Protein AF-A0AB34CLM4-F1 (afdb_monomer)

Nearest PDB structures (foldseek):
  7vcm-assembly2_B  TM=8.781E-01  e=3.007E-06  Aequorea victoria
  8zex-assembly1_A  TM=9.716E-01  e=8.569E-06  Escherichia coli
  7pvc-assembly1_A  TM=9.255E-01  e=5.257E-06  Escherichia coli K-12
  7vcm-assembly1_A  TM=8.800E-01  e=7.452E-06  Aequorea victoria
  2mpw-assembly1_A  TM=6.963E-01  e=1.402E-02  Escherichia coli

Secondary structure (DSSP, 8-state):
---S-------S--S--------------S---EEEEPPTT--HHHHHHHHHS-GGGHHHHHHHTTTT-SSTT---TT-EEEE--

Organism: NCBI:txid2608008

Solvent-accessible surface area (backbone atoms only — not comparable to full-atom values): 5794 Å² total; per-residue (Å²): 141,85,91,84,82,87,81,80,91,83,79,93,69,87,73,90,87,80,87,77,86,75,86,74,93,65,98,60,102,55,90,68,76,41,73,48,67,37,49,86,90,63,45,47,38,59,51,19,30,72,78,66,75,34,40,84,50,22,59,58,35,38,64,67,29,51,93,84,33,95,45,73,85,67,70,54,61,73,40,76,41,45,39,71,130

Structure (mmCIF, N/CA/C/O backbone):
data_AF-A0AB34CLM4-F1
#
_entry.id   AF-A0AB34CLM4-F1
#
loop_
_atom_site.group_PDB
_atom_site.id
_atom_site.type_symbol
_atom_site.label_atom_id
_atom_site.label_alt_id
_atom_site.label_comp_id
_atom_site.label_asym_id
_atom_site.label_entity_id
_atom_site.label_seq_id
_atom_site.pdbx_PDB_ins_code
_atom_site.Cartn_x
_atom_site.Cartn_y
_atom_site.Cartn_z
_atom_site.occupancy
_atom_site.B_iso_or_equiv
_atom_site.auth_seq_id
_atom_site.auth_comp_id
_atom_site.auth_asym_id
_atom_site.auth_atom_id
_atom_site.pdbx_PDB_model_num
ATOM 1 N N . MET A 1 1 ? -74.832 -1.701 -7.564 1.00 39.59 1 MET A N 1
ATOM 2 C CA . MET A 1 1 ? -73.995 -2.896 -7.786 1.00 39.59 1 MET A CA 1
ATOM 3 C C . MET A 1 1 ? -72.652 -2.392 -8.284 1.00 39.59 1 MET A C 1
ATOM 5 O O . MET A 1 1 ? -72.575 -1.943 -9.419 1.00 39.59 1 MET A O 1
ATOM 9 N N . SER A 1 2 ? -71.682 -2.292 -7.374 1.00 47.03 2 SER A N 1
ATOM 10 C CA . SER A 1 2 ? -70.392 -1.620 -7.568 1.00 47.03 2 SER A CA 1
ATOM 11 C C . SER A 1 2 ? -69.290 -2.667 -7.705 1.00 47.03 2 SER A C 1
ATOM 13 O O . SER A 1 2 ? -69.273 -3.622 -6.932 1.00 47.03 2 SER A O 1
ATOM 15 N N . ILE A 1 3 ? -68.404 -2.505 -8.688 1.00 53.44 3 ILE A N 1
ATOM 16 C CA . ILE A 1 3 ? -67.165 -3.294 -8.828 1.00 53.44 3 ILE A CA 1
ATOM 17 C C . ILE A 1 3 ? -65.941 -2.349 -8.914 1.00 53.44 3 ILE A C 1
ATOM 19 O O . ILE A 1 3 ? -64.821 -2.809 -9.088 1.00 53.44 3 ILE A O 1
ATOM 23 N N . LEU A 1 4 ? -66.105 -1.023 -8.783 1.00 53.03 4 LEU A N 1
ATOM 24 C CA . LEU A 1 4 ? -65.049 -0.062 -9.152 1.00 53.03 4 LEU A CA 1
ATOM 25 C C . LEU A 1 4 ? -64.536 0.864 -8.034 1.00 53.03 4 LEU A C 1
ATOM 27 O O . LEU A 1 4 ? -63.923 1.880 -8.334 1.00 53.03 4 LEU A O 1
ATOM 31 N N . ASP A 1 5 ? -64.652 0.480 -6.763 1.00 55.88 5 ASP A N 1
ATOM 32 C CA . ASP A 1 5 ? -64.030 1.230 -5.662 1.00 55.88 5 ASP A CA 1
ATOM 33 C C . ASP A 1 5 ? -63.213 0.301 -4.756 1.00 55.88 5 ASP A C 1
ATOM 35 O O . ASP A 1 5 ? -63.749 -0.181 -3.763 1.00 55.88 5 ASP A O 1
ATOM 39 N N . ASN A 1 6 ? -61.927 0.027 -5.051 1.00 48.72 6 ASN A N 1
ATOM 40 C CA . ASN A 1 6 ? -61.057 -0.500 -3.982 1.00 48.72 6 ASN A CA 1
ATOM 41 C C . ASN A 1 6 ? -59.530 -0.329 -4.059 1.00 48.72 6 ASN A C 1
ATOM 43 O O . ASN A 1 6 ? -58.882 -0.844 -3.153 1.00 48.72 6 ASN A O 1
ATOM 47 N N . ILE A 1 7 ? -58.879 0.349 -5.012 1.00 50.56 7 ILE A N 1
ATOM 48 C CA . ILE A 1 7 ? -57.408 0.490 -4.892 1.00 50.56 7 ILE A CA 1
ATOM 49 C C . ILE A 1 7 ? -56.934 1.893 -5.257 1.00 50.56 7 ILE A C 1
ATOM 51 O O . ILE A 1 7 ? -56.766 2.268 -6.411 1.00 50.56 7 ILE A O 1
ATOM 55 N N . LYS A 1 8 ? -56.732 2.662 -4.191 1.00 53.38 8 LYS A N 1
ATOM 56 C CA . LYS A 1 8 ? -55.980 3.909 -4.127 1.00 53.38 8 LYS A CA 1
ATOM 57 C C . LYS A 1 8 ? -54.557 3.691 -4.662 1.00 53.38 8 LYS A C 1
ATOM 59 O O . LYS A 1 8 ? -53.926 2.717 -4.280 1.00 53.38 8 LYS A O 1
ATOM 64 N N . ASN A 1 9 ? -54.051 4.655 -5.430 1.00 55.25 9 ASN A N 1
ATOM 65 C CA . ASN A 1 9 ? -52.653 5.101 -5.390 1.00 55.25 9 ASN A CA 1
ATOM 66 C C . ASN A 1 9 ? -51.561 4.007 -5.443 1.00 55.25 9 ASN A C 1
ATOM 68 O O . ASN A 1 9 ? -50.984 3.670 -4.411 1.00 55.25 9 ASN A O 1
ATOM 72 N N . ILE A 1 10 ? -51.227 3.513 -6.639 1.00 51.59 10 ILE A N 1
ATOM 73 C CA . ILE A 1 10 ? -50.048 2.660 -6.867 1.00 51.59 10 ILE A CA 1
ATOM 74 C C . ILE A 1 10 ? -49.427 3.076 -8.203 1.00 51.59 10 ILE A C 1
ATOM 76 O O . ILE A 1 10 ? -50.042 2.874 -9.249 1.00 51.59 10 ILE A O 1
ATOM 80 N N . GLY A 1 11 ? -48.240 3.687 -8.178 1.00 48.69 11 GLY 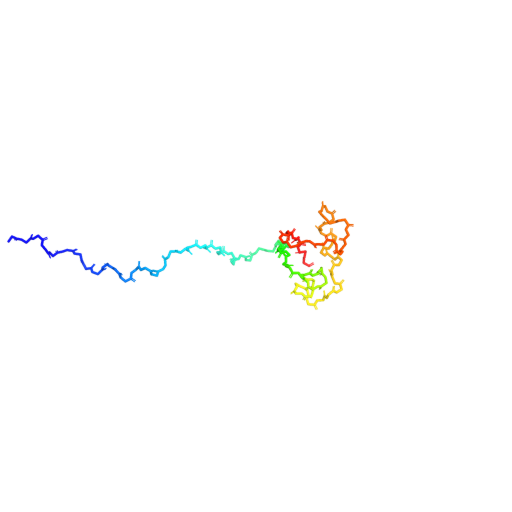A N 1
ATOM 81 C CA . GLY A 1 11 ? -47.501 3.982 -9.409 1.00 48.69 11 GLY A CA 1
ATOM 82 C C . GLY A 1 11 ? -46.397 5.036 -9.336 1.00 48.69 11 GLY A C 1
ATOM 83 O O . GLY A 1 11 ? -45.608 5.103 -10.270 1.00 48.69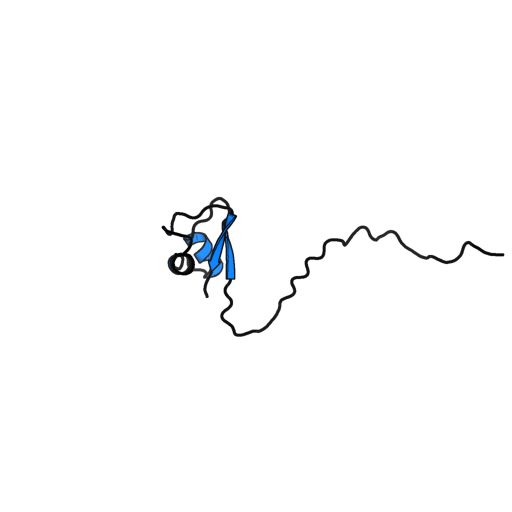 11 GLY A O 1
ATOM 84 N N . ASP A 1 12 ? -46.284 5.800 -8.245 1.00 53.19 12 ASP A N 1
ATOM 85 C CA . ASP A 1 12 ? -45.126 6.679 -7.967 1.00 53.19 12 ASP A CA 1
ATOM 86 C C . ASP A 1 12 ? -43.939 5.897 -7.338 1.00 53.19 12 ASP A C 1
ATOM 88 O O . ASP A 1 12 ? -43.084 6.444 -6.651 1.00 53.19 12 ASP A O 1
ATOM 92 N N . GLU A 1 13 ? -43.871 4.581 -7.573 1.00 57.09 13 GLU A N 1
ATOM 93 C CA . GLU A 1 13 ? -42.880 3.652 -7.005 1.00 57.0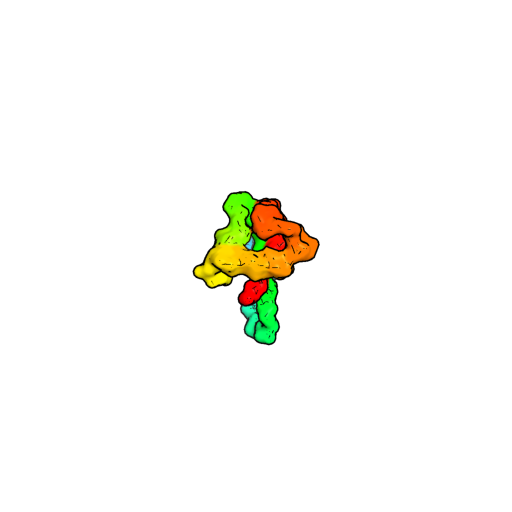9 13 GLU A CA 1
ATOM 94 C C . GLU A 1 13 ? -42.019 2.994 -8.097 1.00 57.09 13 GLU A C 1
ATOM 96 O O . GLU A 1 13 ? -41.977 1.775 -8.242 1.00 57.09 13 GLU A O 1
ATOM 101 N N . LEU A 1 14 ? -41.309 3.807 -8.885 1.00 50.59 14 LEU A N 1
ATOM 102 C CA . LEU A 1 14 ? -40.133 3.344 -9.647 1.00 50.59 14 LEU A CA 1
ATOM 103 C C . LEU A 1 14 ? -38.825 4.014 -9.193 1.00 50.59 14 LEU A C 1
ATOM 105 O O . LEU A 1 14 ? -37.789 3.878 -9.841 1.00 50.59 14 LEU A O 1
ATOM 109 N N . LEU A 1 15 ? -38.848 4.679 -8.036 1.00 50.38 15 LEU A N 1
ATOM 110 C CA . LEU A 1 15 ? -37.657 4.898 -7.222 1.00 50.38 15 LEU A CA 1
ATOM 111 C C . LEU A 1 15 ? -37.666 3.843 -6.104 1.00 50.38 15 LEU A C 1
ATOM 113 O O . LEU A 1 15 ? -38.686 3.698 -5.441 1.00 50.38 15 LEU A O 1
ATOM 117 N N . HIS A 1 16 ? -36.523 3.190 -5.867 1.00 56.12 16 HIS A N 1
ATOM 118 C CA . HIS A 1 16 ? -36.225 2.213 -4.795 1.00 56.12 16 HIS A CA 1
ATOM 119 C C . HIS A 1 16 ? -36.333 0.722 -5.147 1.00 56.12 16 HIS A C 1
ATOM 121 O O . HIS A 1 16 ? -37.134 -0.030 -4.601 1.00 56.12 16 HIS A O 1
ATOM 127 N N . SER A 1 17 ? -35.401 0.245 -5.971 1.00 56.16 17 SER A N 1
ATOM 128 C CA . SER A 1 17 ? -34.943 -1.147 -5.901 1.00 56.16 17 SER A CA 1
ATOM 129 C C . SER A 1 17 ? -33.483 -1.238 -6.331 1.00 56.16 17 SER A C 1
ATOM 131 O O . SER A 1 17 ? -33.217 -1.425 -7.508 1.00 56.16 17 SER A O 1
ATOM 133 N N . VAL A 1 18 ? -32.553 -1.049 -5.386 1.00 57.97 18 VAL A N 1
ATOM 134 C CA . VAL A 1 18 ? -31.504 -2.036 -5.058 1.00 57.97 18 VAL A CA 1
ATOM 135 C C . VAL A 1 18 ? -31.017 -1.739 -3.636 1.00 57.97 18 VAL A C 1
ATOM 137 O O . VAL A 1 18 ? -30.147 -0.899 -3.409 1.00 57.97 18 VAL A O 1
ATOM 140 N N . ASP A 1 19 ? -31.574 -2.481 -2.684 1.00 57.47 19 ASP A N 1
ATOM 141 C CA . ASP A 1 19 ? -30.944 -2.813 -1.416 1.00 57.47 19 ASP A CA 1
ATOM 142 C C . ASP A 1 19 ? -29.545 -3.400 -1.633 1.00 57.47 19 ASP A C 1
ATOM 144 O O . ASP A 1 19 ? -29.381 -4.475 -2.213 1.00 57.47 19 ASP A O 1
ATOM 148 N N . LYS A 1 20 ? -28.535 -2.747 -1.064 1.00 50.34 20 LYS A N 1
ATOM 149 C CA . LYS A 1 20 ? -27.500 -3.464 -0.314 1.00 50.34 20 LYS A CA 1
ATOM 150 C C . LYS A 1 20 ? -27.325 -2.771 1.020 1.00 50.34 20 LYS A C 1
ATOM 152 O O . LYS A 1 20 ? -26.432 -1.954 1.222 1.00 50.34 20 LYS A O 1
ATOM 157 N N . ASN A 1 21 ? -28.227 -3.142 1.912 1.00 47.56 21 ASN A N 1
ATOM 158 C CA . ASN A 1 21 ? -28.015 -3.096 3.336 1.00 47.56 21 ASN A CA 1
ATOM 159 C C . ASN A 1 21 ? -26.703 -3.843 3.673 1.00 47.56 21 ASN A C 1
ATOM 161 O O . ASN A 1 21 ? -26.636 -5.070 3.618 1.00 47.56 21 ASN A O 1
ATOM 165 N N . VAL A 1 22 ? -25.640 -3.090 3.959 1.00 55.72 22 VAL A N 1
ATOM 166 C CA . VAL A 1 22 ? -24.613 -3.520 4.914 1.00 55.72 22 VAL A CA 1
ATOM 167 C C . VAL A 1 22 ? -24.560 -2.442 5.985 1.00 55.72 22 VAL A C 1
ATOM 169 O O . VAL A 1 22 ? -23.651 -1.616 6.057 1.00 55.72 22 VAL A O 1
ATOM 172 N N . GLU A 1 23 ? -25.598 -2.436 6.812 1.00 53.50 23 GLU A N 1
ATOM 173 C CA . GLU A 1 23 ? -25.456 -2.076 8.208 1.00 53.50 23 GLU A CA 1
ATOM 174 C C . GLU A 1 23 ? -24.336 -2.929 8.814 1.00 53.50 23 GLU A C 1
ATOM 176 O O . GLU A 1 23 ? -24.469 -4.138 8.983 1.00 53.50 23 GLU A O 1
ATOM 181 N N . ASN A 1 24 ? -23.223 -2.291 9.169 1.00 50.78 24 ASN A N 1
ATOM 182 C CA . ASN A 1 24 ? -22.532 -2.679 10.390 1.00 50.78 24 ASN A CA 1
ATOM 183 C C . ASN A 1 24 ? -21.876 -1.457 11.039 1.00 50.78 24 ASN A C 1
ATOM 185 O O . ASN A 1 24 ? -20.666 -1.246 10.967 1.00 50.78 24 ASN A O 1
ATOM 189 N N . LYS A 1 25 ? -22.707 -0.643 11.698 1.00 59.84 25 LYS A N 1
ATOM 190 C CA . LYS A 1 25 ? -22.283 -0.013 12.948 1.00 59.84 25 LYS A CA 1
ATOM 191 C C . LYS A 1 25 ? -22.341 -1.103 14.016 1.00 59.84 25 LYS A C 1
ATOM 193 O O . LYS A 1 25 ? -23.412 -1.410 14.527 1.00 59.84 25 LYS A O 1
ATOM 198 N N . GLY A 1 26 ? -21.185 -1.669 14.324 1.00 40.97 26 GLY A N 1
ATOM 199 C CA . GLY A 1 26 ? -21.006 -2.578 15.441 1.00 40.97 26 GLY A CA 1
ATOM 200 C C . GLY A 1 26 ? -19.711 -2.224 16.142 1.00 40.97 26 GLY A C 1
ATOM 201 O O . GLY A 1 26 ? -18.632 -2.533 15.644 1.00 40.97 26 GLY A O 1
ATOM 202 N N . ASP A 1 27 ? -19.830 -1.561 17.287 1.00 53.81 27 ASP A N 1
ATOM 203 C CA . ASP A 1 27 ? -18.829 -1.582 18.339 1.00 53.81 27 ASP A CA 1
ATOM 204 C C . ASP A 1 27 ? -18.514 -3.046 18.680 1.00 53.81 27 ASP A C 1
ATOM 206 O O . ASP A 1 27 ? -19.220 -3.703 19.443 1.00 53.81 27 ASP A O 1
ATOM 210 N N . VAL A 1 28 ? -17.452 -3.572 18.077 1.00 47.47 28 VAL A N 1
ATOM 211 C CA . VAL A 1 28 ? -16.762 -4.773 18.534 1.00 47.47 28 VAL A CA 1
ATOM 212 C C . VAL A 1 28 ? -15.279 -4.435 18.590 1.00 47.47 28 VAL A C 1
ATOM 214 O O . VAL A 1 28 ? -14.633 -4.225 17.569 1.00 47.47 28 VAL A O 1
ATOM 217 N N . SER A 1 29 ? -14.732 -4.355 19.803 1.00 52.38 29 SER A N 1
ATOM 218 C CA . SER A 1 29 ? -13.289 -4.290 20.060 1.00 52.38 29 SER A CA 1
ATOM 219 C C . SER A 1 29 ? -12.621 -5.615 19.677 1.00 52.38 29 SER A C 1
ATOM 221 O O . SER A 1 29 ? -12.185 -6.387 20.527 1.00 52.38 29 SER A O 1
ATOM 223 N N .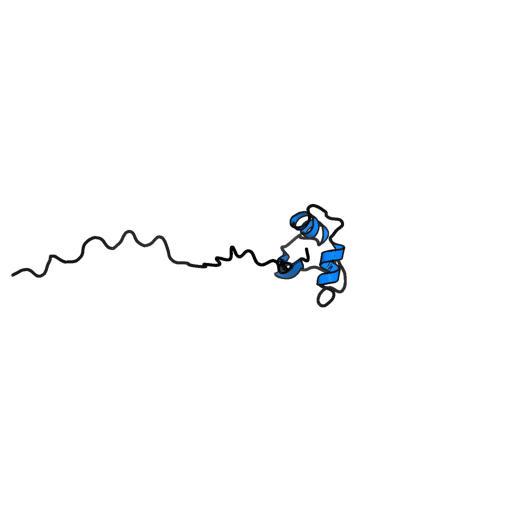 ALA A 1 30 ? -12.562 -5.880 18.377 1.00 50.00 30 ALA A N 1
ATOM 224 C CA . ALA A 1 30 ? -11.742 -6.886 17.731 1.00 50.00 30 ALA A CA 1
ATOM 225 C C . ALA A 1 30 ? -11.033 -6.148 16.595 1.00 50.00 30 ALA A C 1
ATOM 227 O O . ALA A 1 30 ? -11.713 -5.667 15.694 1.00 50.00 30 ALA A O 1
ATOM 228 N N . ALA A 1 31 ? -9.708 -5.993 16.698 1.00 57.38 31 ALA A N 1
ATOM 229 C CA . ALA A 1 31 ? -8.870 -5.227 15.770 1.00 57.38 31 ALA A CA 1
ATOM 230 C C . ALA A 1 31 ? -9.350 -5.401 14.319 1.00 57.38 31 ALA A C 1
ATOM 232 O O . ALA A 1 31 ? -9.228 -6.482 13.732 1.00 57.38 31 ALA A O 1
ATOM 233 N N . GLY A 1 32 ? -10.003 -4.365 13.792 1.00 64.44 32 GLY A N 1
ATOM 234 C CA . GLY A 1 32 ? -10.797 -4.461 12.578 1.00 64.44 32 GLY A CA 1
ATOM 235 C C . GLY A 1 32 ? -9.877 -4.573 11.378 1.00 64.44 32 GLY A C 1
ATOM 236 O O . GLY A 1 32 ? -9.321 -3.577 10.919 1.00 64.44 32 GLY A O 1
ATOM 237 N N . VAL A 1 33 ? -9.702 -5.783 10.851 1.00 79.00 33 VAL A N 1
ATOM 238 C CA . VAL A 1 33 ? -8.922 -5.985 9.629 1.00 79.00 33 VAL A CA 1
ATOM 239 C C . VAL A 1 33 ? -9.681 -5.351 8.464 1.00 79.00 33 VAL A C 1
ATOM 241 O O . VAL A 1 33 ? -10.729 -5.840 8.041 1.00 79.00 33 VAL A O 1
ATOM 244 N N . ARG A 1 34 ? -9.157 -4.239 7.944 1.00 90.94 34 ARG A N 1
ATOM 245 C CA . ARG A 1 34 ? -9.708 -3.550 6.772 1.00 90.94 34 ARG A CA 1
ATOM 246 C C . ARG A 1 34 ? -9.154 -4.193 5.503 1.00 90.94 34 ARG A C 1
ATOM 248 O O . ARG A 1 34 ? -8.062 -4.754 5.512 1.00 90.94 34 ARG A O 1
ATOM 255 N N . THR A 1 35 ? -9.880 -4.100 4.395 1.00 94.12 35 THR A N 1
ATOM 256 C CA . THR A 1 35 ? -9.381 -4.524 3.077 1.00 94.12 35 THR A CA 1
ATOM 257 C C . THR A 1 35 ? -9.575 -3.419 2.047 1.00 94.12 35 THR A C 1
ATOM 259 O O . THR A 1 35 ? -10.460 -2.573 2.183 1.00 94.12 35 THR A O 1
ATOM 262 N N . TYR A 1 36 ? -8.723 -3.397 1.024 1.00 95.81 36 TYR A N 1
ATOM 263 C CA . TYR A 1 36 ? -8.765 -2.413 -0.053 1.00 95.81 36 TYR A CA 1
ATOM 264 C C . TYR A 1 36 ? -8.526 -3.077 -1.406 1.00 95.81 36 TYR A C 1
ATOM 266 O O . TYR A 1 36 ? -7.597 -3.865 -1.555 1.00 95.81 36 TYR A O 1
ATOM 274 N N . THR A 1 37 ? -9.350 -2.744 -2.400 1.00 96.50 37 THR A N 1
ATOM 275 C CA . THR A 1 37 ? -9.131 -3.171 -3.789 1.00 96.50 37 THR A CA 1
ATOM 276 C C . THR A 1 37 ? -8.315 -2.112 -4.517 1.00 96.50 37 THR A C 1
ATOM 278 O O . THR A 1 37 ? -8.775 -0.981 -4.679 1.00 96.50 37 THR A O 1
ATOM 281 N N . VAL A 1 38 ? -7.119 -2.491 -4.957 1.00 96.00 38 VAL A N 1
ATOM 282 C CA . VAL A 1 38 ? -6.174 -1.637 -5.682 1.00 96.00 38 VAL A CA 1
ATOM 283 C C . VAL A 1 38 ? -6.820 -1.113 -6.962 1.00 96.00 38 VAL A C 1
ATOM 285 O O . VAL A 1 38 ? -7.421 -1.871 -7.728 1.00 96.00 38 VAL A O 1
ATOM 288 N N . LYS A 1 39 ? -6.686 0.188 -7.216 1.00 94.56 39 LYS A N 1
ATOM 289 C CA . LYS A 1 39 ? -7.149 0.840 -8.444 1.00 94.56 39 LYS A CA 1
ATOM 290 C C . LYS A 1 39 ? -5.979 1.105 -9.385 1.00 94.56 39 LYS A C 1
ATOM 292 O O . LYS A 1 39 ? -4.813 1.055 -9.004 1.00 94.56 39 LYS A O 1
ATOM 297 N N . SER A 1 40 ? -6.295 1.388 -10.646 1.00 93.12 40 SER A N 1
ATOM 298 C CA . SER A 1 40 ? -5.278 1.753 -11.634 1.00 93.12 40 SER A CA 1
ATOM 299 C C . SER A 1 40 ? -4.520 3.006 -11.201 1.00 93.12 40 SER A C 1
ATOM 301 O O . SER A 1 40 ? -5.136 4.045 -10.977 1.00 93.12 40 SER A O 1
ATOM 303 N N . GLY A 1 41 ? -3.193 2.898 -11.108 1.00 91.50 41 GLY A N 1
ATOM 304 C CA . GLY A 1 41 ? -2.307 3.982 -10.673 1.00 91.50 41 GLY A CA 1
ATOM 305 C C . GLY A 1 41 ? -2.061 4.062 -9.162 1.00 91.50 41 GLY A C 1
ATOM 306 O O . GLY A 1 41 ? -1.299 4.928 -8.734 1.00 91.50 41 GLY A O 1
ATOM 307 N N . ASP A 1 42 ? -2.655 3.178 -8.355 1.00 94.00 42 ASP A N 1
ATOM 308 C CA . ASP A 1 42 ? -2.352 3.113 -6.925 1.00 94.00 42 ASP A CA 1
ATOM 309 C C . ASP A 1 42 ? -0.937 2.572 -6.670 1.00 94.00 42 ASP A C 1
ATOM 311 O O . ASP A 1 42 ? -0.403 1.751 -7.413 1.00 94.00 42 ASP A O 1
ATOM 315 N N . THR A 1 43 ? -0.353 3.009 -5.556 1.00 95.44 43 THR A N 1
ATOM 316 C CA . THR A 1 43 ? 0.889 2.466 -4.985 1.00 95.44 43 THR A CA 1
ATOM 317 C C . THR A 1 43 ? 0.646 2.113 -3.523 1.00 95.44 43 THR A C 1
ATOM 319 O O . THR A 1 43 ? -0.217 2.722 -2.882 1.00 95.44 43 THR A O 1
ATOM 322 N N . LEU A 1 44 ? 1.422 1.186 -2.944 1.00 94.94 44 LEU A N 1
ATOM 323 C CA . LEU A 1 44 ? 1.285 0.871 -1.514 1.00 94.94 44 LEU A CA 1
ATOM 324 C C . LEU A 1 44 ? 1.465 2.112 -0.631 1.00 94.94 44 LEU A C 1
ATOM 326 O O . LEU A 1 44 ? 0.767 2.254 0.368 1.00 94.94 44 LEU A O 1
ATOM 330 N N . SER A 1 45 ? 2.349 3.032 -1.018 1.00 96.25 45 SER A N 1
ATOM 331 C CA . SER A 1 45 ? 2.574 4.306 -0.329 1.00 96.25 45 SER A CA 1
ATOM 332 C C . SER A 1 45 ? 1.353 5.227 -0.375 1.00 96.25 45 SER A C 1
ATOM 334 O O . SER A 1 45 ? 1.003 5.834 0.637 1.00 96.25 45 SER A O 1
ATOM 336 N N . ALA A 1 46 ? 0.670 5.321 -1.521 1.00 96.56 46 ALA A N 1
ATOM 337 C CA . ALA A 1 46 ? -0.560 6.105 -1.643 1.00 96.56 46 ALA A CA 1
ATOM 338 C C . ALA A 1 46 ? -1.697 5.500 -0.806 1.00 96.56 46 ALA A C 1
ATOM 340 O O . ALA A 1 46 ? -2.378 6.220 -0.076 1.00 96.56 46 ALA A O 1
ATOM 341 N N . ILE A 1 47 ? -1.831 4.172 -0.837 1.00 95.19 47 ILE A N 1
ATOM 342 C CA . ILE A 1 47 ? -2.799 3.431 -0.022 1.00 95.19 47 ILE A CA 1
ATOM 343 C C . ILE A 1 47 ? -2.484 3.642 1.468 1.00 95.19 47 ILE A C 1
ATOM 345 O O . ILE A 1 47 ? -3.352 4.036 2.241 1.00 95.19 47 ILE A O 1
ATOM 349 N N . ALA A 1 48 ? -1.227 3.498 1.887 1.00 96.56 48 ALA A N 1
ATOM 350 C CA . ALA A 1 48 ? -0.815 3.744 3.268 1.00 96.56 48 ALA A CA 1
ATOM 351 C C . ALA A 1 48 ? -1.106 5.179 3.722 1.00 96.56 48 ALA A C 1
ATOM 353 O O . ALA A 1 48 ? -1.619 5.390 4.822 1.00 96.56 48 ALA A O 1
ATOM 354 N N . LYS A 1 49 ? -0.862 6.169 2.858 1.00 96.19 49 LYS A N 1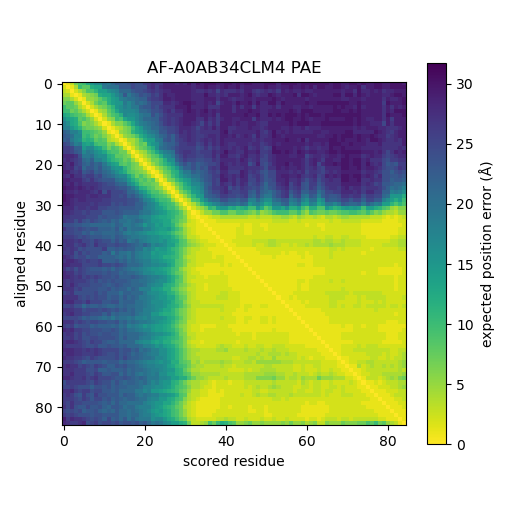
ATOM 355 C CA . LYS A 1 49 ? -1.233 7.558 3.132 1.00 96.19 49 LYS A CA 1
ATOM 356 C C . LYS A 1 49 ? -2.743 7.716 3.316 1.00 96.19 49 LYS A C 1
ATOM 358 O O . LYS A 1 49 ? -3.159 8.449 4.199 1.00 96.19 49 LYS A O 1
ATOM 363 N N . GLN A 1 50 ? -3.565 7.015 2.544 1.00 95.06 50 GLN A N 1
ATOM 364 C CA . GLN A 1 50 ? -5.019 7.076 2.681 1.00 95.06 50 GLN A CA 1
ATOM 365 C C . GLN A 1 50 ? -5.524 6.443 3.988 1.00 95.06 50 GLN A C 1
ATOM 367 O O . GLN A 1 50 ? -6.410 6.999 4.632 1.00 95.06 50 GLN A O 1
ATOM 372 N N . PHE A 1 51 ? -4.972 5.295 4.392 1.00 94.50 51 PHE A N 1
ATOM 373 C CA . PHE A 1 51 ? -5.480 4.531 5.541 1.00 94.50 51 PHE A CA 1
ATOM 374 C C . PHE A 1 51 ? -4.830 4.883 6.881 1.00 94.50 51 PHE A C 1
ATOM 376 O O . PHE A 1 51 ? -5.467 4.717 7.924 1.00 94.50 51 PHE A O 1
ATOM 383 N N . TYR A 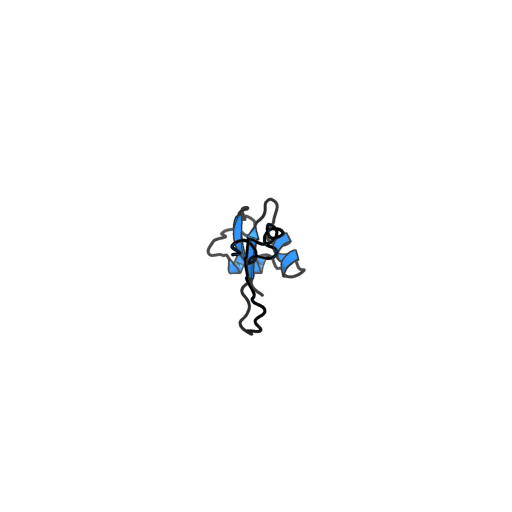1 52 ? -3.586 5.362 6.858 1.00 93.62 52 TYR A N 1
ATOM 384 C CA . TYR A 1 52 ? -2.814 5.699 8.054 1.00 93.62 52 TYR A CA 1
ATOM 385 C C . TYR A 1 52 ? -2.413 7.169 8.152 1.00 93.62 52 TYR A C 1
ATOM 387 O O . TYR A 1 52 ? -1.742 7.536 9.120 1.00 93.62 52 TYR A O 1
ATOM 395 N N . ASN A 1 53 ? -2.750 7.981 7.145 1.00 95.56 53 ASN A N 1
ATOM 396 C CA . ASN A 1 53 ? -2.243 9.344 6.986 1.00 95.56 53 ASN A CA 1
ATOM 397 C C . ASN A 1 53 ? -0.701 9.426 6.939 1.00 95.56 53 ASN A C 1
ATOM 399 O O . ASN A 1 53 ? -0.117 10.468 7.219 1.00 95.56 53 ASN A O 1
ATOM 403 N N . ASP A 1 54 ? -0.038 8.317 6.590 1.00 95.50 54 ASP A N 1
ATOM 404 C CA . ASP A 1 54 ? 1.418 8.191 6.547 1.00 95.50 54 ASP A CA 1
ATOM 405 C C . ASP A 1 54 ? 1.828 7.197 5.455 1.00 95.50 54 ASP A C 1
ATOM 407 O O . ASP A 1 54 ? 1.599 5.990 5.560 1.00 95.50 54 ASP A O 1
ATOM 411 N N . ALA A 1 55 ? 2.449 7.722 4.397 1.00 95.06 55 ALA A N 1
ATOM 412 C CA . ALA A 1 55 ? 2.920 6.927 3.268 1.00 95.06 55 ALA A CA 1
ATOM 413 C C . ALA A 1 55 ? 4.019 5.931 3.668 1.00 95.06 55 ALA A C 1
ATOM 415 O O . ALA A 1 55 ? 4.138 4.876 3.053 1.00 95.06 55 ALA A O 1
ATOM 416 N N . SER A 1 56 ? 4.787 6.222 4.722 1.00 96.06 56 SER A N 1
ATOM 417 C CA . SER A 1 56 ? 5.900 5.387 5.197 1.00 96.06 56 SER A CA 1
ATOM 418 C C . SER A 1 56 ? 5.421 4.054 5.776 1.00 96.06 56 SER A C 1
ATOM 420 O O . SER A 1 56 ? 6.194 3.104 5.880 1.00 96.06 56 SER A O 1
ATOM 422 N N . LYS A 1 57 ? 4.128 3.947 6.113 1.00 96.31 57 LYS A N 1
ATOM 423 C CA . LYS A 1 57 ? 3.502 2.719 6.625 1.00 96.31 57 LYS A CA 1
ATOM 424 C C . LYS A 1 57 ? 3.133 1.711 5.535 1.00 96.31 57 LYS A C 1
ATOM 426 O O . LYS A 1 57 ? 2.520 0.693 5.845 1.00 96.31 57 LYS A O 1
ATOM 431 N N . TYR A 1 58 ? 3.537 1.935 4.286 1.00 95.69 58 TYR A N 1
ATOM 432 C CA . TYR A 1 58 ? 3.349 0.979 3.191 1.00 95.69 58 TYR A CA 1
ATOM 433 C C . TYR A 1 58 ? 3.911 -0.413 3.512 1.00 95.69 58 TYR A C 1
ATOM 435 O O . TYR A 1 58 ? 3.307 -1.419 3.143 1.00 95.69 58 TYR A O 1
ATOM 443 N N . MET A 1 59 ? 5.011 -0.480 4.273 1.00 96.44 59 MET A N 1
ATOM 444 C CA . MET A 1 59 ? 5.598 -1.747 4.712 1.00 96.44 59 MET A CA 1
ATOM 445 C C . MET A 1 59 ? 4.629 -2.568 5.562 1.00 96.44 59 MET A C 1
ATOM 447 O O . MET A 1 59 ? 4.550 -3.773 5.366 1.00 96.44 59 MET A O 1
ATOM 451 N N . LYS A 1 60 ? 3.807 -1.944 6.419 1.00 95.62 60 LYS A N 1
ATOM 452 C CA . LYS A 1 60 ? 2.794 -2.675 7.200 1.00 95.62 60 LYS A CA 1
ATOM 453 C C . LYS A 1 60 ? 1.790 -3.397 6.300 1.00 95.62 60 LYS A C 1
ATOM 455 O O . LYS A 1 60 ? 1.415 -4.533 6.574 1.00 95.62 60 LYS A O 1
ATOM 460 N N . ILE A 1 61 ? 1.374 -2.739 5.216 1.00 95.44 61 ILE A N 1
ATOM 461 C CA . ILE A 1 61 ? 0.473 -3.330 4.221 1.00 95.44 61 ILE A CA 1
ATOM 462 C C . ILE A 1 61 ? 1.185 -4.479 3.514 1.00 95.44 61 ILE A C 1
ATOM 464 O O . ILE A 1 61 ? 0.623 -5.563 3.397 1.00 95.44 61 ILE A O 1
ATOM 468 N N . PHE A 1 62 ? 2.429 -4.276 3.078 1.00 96.56 62 PHE A N 1
ATOM 469 C CA . PHE A 1 62 ? 3.208 -5.333 2.440 1.00 96.56 62 PHE A CA 1
ATOM 470 C C . PHE A 1 62 ? 3.339 -6.567 3.343 1.00 96.56 62 PHE A C 1
ATOM 472 O O . PHE A 1 62 ? 3.053 -7.678 2.905 1.00 96.56 62 PHE A O 1
ATOM 479 N N . GLU A 1 63 ? 3.688 -6.382 4.617 1.00 95.56 63 GLU A N 1
ATOM 480 C CA . GLU A 1 63 ? 3.844 -7.471 5.583 1.00 95.56 63 GLU A CA 1
ATOM 481 C C . GLU A 1 63 ? 2.563 -8.271 5.801 1.00 95.56 63 GLU A C 1
ATOM 483 O O . GLU A 1 63 ? 2.615 -9.502 5.798 1.00 95.56 63 GLU A O 1
ATOM 488 N N . ALA A 1 64 ? 1.419 -7.592 5.902 1.00 95.25 64 ALA A N 1
ATOM 489 C CA . ALA A 1 64 ? 0.113 -8.235 6.035 1.00 95.25 64 ALA A CA 1
ATOM 490 C C . ALA A 1 64 ? -0.318 -9.023 4.785 1.00 95.25 64 ALA A C 1
ATOM 492 O O . ALA A 1 64 ? -1.243 -9.828 4.859 1.00 95.25 64 ALA A O 1
ATOM 493 N N . ASN A 1 65 ? 0.338 -8.797 3.643 1.00 95.69 65 ASN A N 1
ATOM 494 C CA . ASN A 1 65 ? -0.006 -9.392 2.354 1.00 95.69 65 ASN A CA 1
ATOM 495 C C . ASN A 1 65 ? 1.144 -10.200 1.739 1.00 95.69 65 ASN A C 1
ATOM 497 O O . ASN A 1 65 ? 1.080 -10.527 0.558 1.00 95.69 65 ASN A O 1
ATOM 501 N N . LYS A 1 66 ? 2.188 -10.564 2.500 1.00 94.88 66 LYS A N 1
ATOM 502 C CA . LYS A 1 66 ? 3.333 -11.364 2.002 1.00 94.88 66 LYS A CA 1
ATOM 503 C C . LYS A 1 66 ? 2.934 -12.718 1.401 1.00 94.88 66 LYS A C 1
ATOM 505 O O . LYS A 1 66 ? 3.695 -13.308 0.643 1.00 94.88 66 LYS A O 1
ATOM 510 N N . ASN A 1 67 ? 1.741 -13.214 1.725 1.00 93.06 67 ASN A N 1
ATOM 511 C CA . ASN A 1 67 ? 1.157 -14.410 1.122 1.00 93.06 67 ASN A CA 1
ATOM 512 C C . ASN A 1 67 ? 0.764 -14.220 -0.356 1.00 93.06 67 ASN A C 1
ATOM 514 O O . ASN A 1 67 ? 0.670 -15.209 -1.076 1.00 93.06 67 ASN A O 1
ATOM 518 N N . ILE A 1 68 ? 0.524 -12.980 -0.798 1.00 91.50 68 ILE A N 1
ATOM 519 C CA . 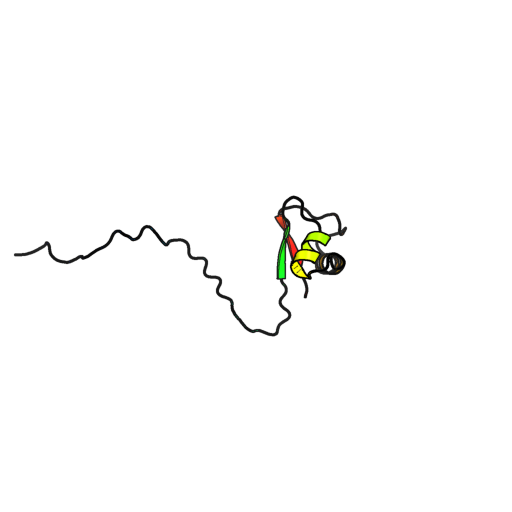ILE A 1 68 ? 0.131 -12.636 -2.176 1.00 91.50 68 ILE A CA 1
ATOM 520 C C . ILE A 1 68 ? 1.063 -11.614 -2.845 1.00 91.50 68 ILE A C 1
ATOM 522 O O . ILE A 1 68 ? 1.040 -11.475 -4.064 1.00 91.50 68 ILE A O 1
ATOM 526 N N . LEU A 1 69 ? 1.881 -10.898 -2.073 1.00 92.12 69 LEU A N 1
ATOM 527 C CA . LEU A 1 69 ? 2.845 -9.912 -2.547 1.00 92.12 69 LEU A CA 1
ATOM 528 C C . LEU A 1 69 ? 4.269 -10.391 -2.285 1.00 92.12 69 LEU A C 1
ATOM 530 O O . LEU A 1 69 ? 4.690 -10.534 -1.141 1.00 92.12 69 LEU A O 1
ATOM 534 N N . SER A 1 70 ? 5.041 -10.567 -3.356 1.00 91.19 70 SER A N 1
ATOM 535 C CA . SER A 1 70 ? 6.477 -10.868 -3.259 1.00 91.19 70 SER A CA 1
ATOM 536 C C . SER A 1 70 ? 7.351 -9.613 -3.204 1.00 91.19 70 SER A C 1
ATOM 538 O O . SER A 1 70 ? 8.481 -9.674 -2.730 1.00 91.19 70 SER A O 1
ATOM 540 N N . ASN A 1 71 ? 6.843 -8.476 -3.686 1.00 90.12 71 ASN A N 1
ATOM 541 C CA . ASN A 1 71 ? 7.540 -7.192 -3.694 1.00 90.12 71 ASN A CA 1
ATOM 542 C C . ASN A 1 71 ? 6.529 -6.077 -3.358 1.00 90.12 71 ASN A C 1
ATOM 544 O O . ASN A 1 71 ? 5.421 -6.123 -3.900 1.00 90.12 71 ASN A O 1
ATOM 548 N N . PRO A 1 72 ? 6.864 -5.098 -2.494 1.00 88.06 72 PRO A N 1
ATOM 549 C CA . PRO A 1 72 ? 6.001 -3.952 -2.204 1.00 88.06 72 PRO A CA 1
ATOM 550 C C . PRO A 1 72 ? 5.555 -3.155 -3.440 1.00 88.06 72 PRO A C 1
ATOM 552 O O . PRO A 1 72 ? 4.448 -2.623 -3.446 1.00 88.06 72 PRO A O 1
ATOM 555 N N . ASP A 1 73 ? 6.362 -3.095 -4.498 1.00 89.81 73 ASP A N 1
ATOM 556 C CA . ASP A 1 73 ? 5.998 -2.342 -5.708 1.00 89.81 73 ASP A CA 1
ATOM 557 C C . ASP A 1 73 ? 5.124 -3.145 -6.686 1.00 89.81 73 ASP A C 1
ATOM 559 O O . ASP A 1 73 ? 4.517 -2.582 -7.597 1.00 89.81 73 ASP A O 1
ATOM 563 N N . ASN A 1 74 ? 5.009 -4.463 -6.493 1.00 89.50 74 ASN A N 1
ATOM 564 C CA . ASN A 1 74 ? 4.271 -5.353 -7.389 1.00 89.50 74 ASN A CA 1
ATOM 565 C C . ASN A 1 74 ? 2.800 -5.475 -6.974 1.00 89.50 74 ASN A C 1
ATOM 567 O O . ASN A 1 74 ? 2.346 -6.559 -6.609 1.00 89.50 74 ASN A O 1
ATOM 571 N N . ILE A 1 75 ? 2.053 -4.375 -7.047 1.00 92.19 75 ILE A N 1
ATOM 572 C CA . ILE A 1 75 ? 0.594 -4.393 -6.882 1.00 92.19 75 ILE A CA 1
ATOM 573 C C . ILE A 1 75 ? -0.102 -4.175 -8.227 1.00 92.19 75 ILE A C 1
ATOM 575 O O . ILE A 1 75 ? 0.349 -3.372 -9.043 1.00 92.19 75 ILE A O 1
ATOM 579 N N . ALA A 1 76 ? -1.210 -4.881 -8.462 1.00 92.50 76 ALA A N 1
ATOM 580 C CA . ALA A 1 76 ? -1.991 -4.761 -9.692 1.00 92.50 76 ALA A CA 1
ATOM 581 C C . ALA A 1 76 ? -3.422 -4.265 -9.416 1.00 92.50 76 ALA A C 1
ATOM 583 O O . ALA A 1 76 ? -3.995 -4.589 -8.374 1.00 92.50 76 ALA A O 1
ATOM 584 N N . PRO A 1 77 ? -4.046 -3.518 -10.344 1.00 93.12 77 PRO A N 1
ATOM 585 C CA . PRO A 1 77 ? -5.447 -3.126 -10.215 1.00 93.12 77 PRO A CA 1
ATOM 586 C C . PRO A 1 77 ? -6.370 -4.343 -10.088 1.00 93.12 77 PRO A C 1
ATOM 588 O O . PRO A 1 77 ? -6.179 -5.352 -10.762 1.00 93.12 77 PRO A O 1
ATOM 591 N N . GLY A 1 78 ? -7.382 -4.243 -9.226 1.00 93.38 78 GLY A N 1
ATOM 592 C CA . GLY A 1 78 ? -8.288 -5.344 -8.888 1.00 93.38 78 GLY A CA 1
ATOM 593 C C . GLY A 1 78 ? -7.762 -6.282 -7.797 1.00 93.38 78 GLY A C 1
ATOM 594 O O . GLY A 1 78 ? -8.520 -7.114 -7.303 1.00 93.38 78 GLY A O 1
ATOM 595 N N . GLN A 1 79 ? -6.505 -6.140 -7.370 1.00 94.94 79 GLN A N 1
ATOM 596 C CA . GLN A 1 79 ? -5.959 -6.914 -6.260 1.00 94.94 79 GLN A CA 1
ATOM 597 C C . GLN A 1 79 ? -6.542 -6.445 -4.924 1.00 94.94 79 GLN A C 1
ATOM 599 O O . GLN A 1 79 ? -6.600 -5.247 -4.651 1.00 94.94 79 GLN A O 1
ATOM 604 N N . VAL A 1 80 ? -6.949 -7.384 -4.072 1.00 95.81 80 VAL A N 1
ATOM 605 C CA . VAL A 1 80 ? -7.447 -7.087 -2.723 1.00 95.81 80 VAL A CA 1
ATOM 606 C C . VAL A 1 80 ? -6.295 -7.197 -1.730 1.00 95.81 80 VAL A C 1
ATOM 608 O O . VAL A 1 80 ? -5.654 -8.241 -1.640 1.00 95.81 80 VAL A O 1
ATOM 611 N N . LEU A 1 81 ? -6.038 -6.120 -0.993 1.00 95.75 81 LEU A N 1
ATOM 61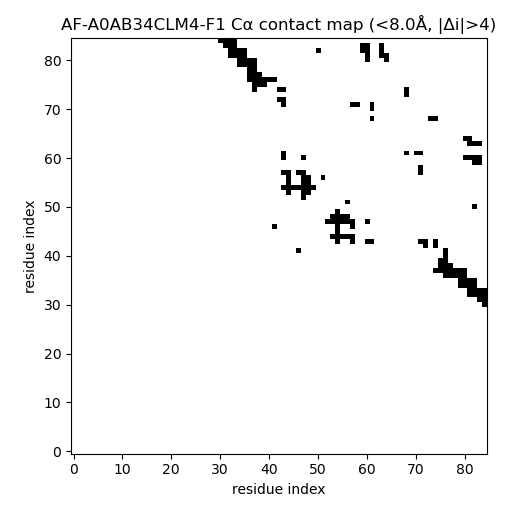2 C CA . LEU A 1 81 ? -5.005 -6.035 0.032 1.00 95.75 81 LEU A CA 1
ATOM 613 C C . LEU A 1 81 ? -5.628 -5.926 1.419 1.00 95.75 81 LEU A C 1
ATOM 615 O O . LEU A 1 81 ? -6.572 -5.167 1.638 1.00 95.75 81 LEU A O 1
ATOM 619 N N . THR A 1 82 ? -5.041 -6.638 2.367 1.00 95.75 82 THR A N 1
ATOM 620 C CA . THR A 1 82 ? -5.296 -6.506 3.798 1.00 95.75 82 THR A CA 1
ATOM 621 C C . THR A 1 82 ? -4.623 -5.247 4.337 1.00 95.75 82 THR A C 1
ATOM 623 O O . THR A 1 82 ? -3.430 -5.038 4.130 1.00 95.75 82 THR A O 1
ATOM 626 N N . ILE A 1 83 ? -5.370 -4.415 5.052 1.00 95.00 83 ILE A N 1
ATOM 627 C CA . ILE A 1 83 ? -4.900 -3.177 5.670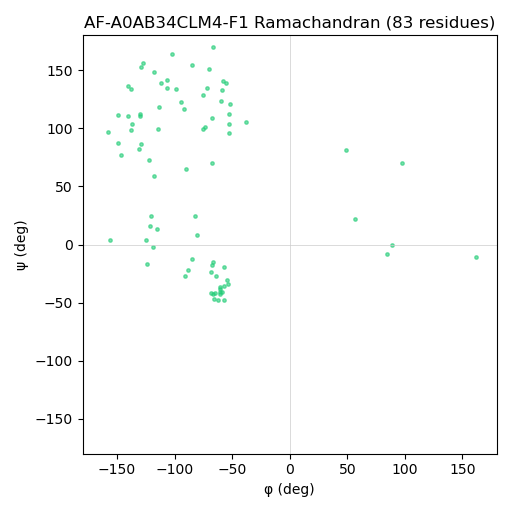 1.00 95.00 83 ILE A CA 1
ATOM 628 C C . ILE A 1 83 ? -4.991 -3.349 7.197 1.00 95.00 83 ILE A C 1
ATOM 630 O O . ILE A 1 83 ? -6.088 -3.231 7.754 1.00 95.00 83 ILE A O 1
ATOM 634 N N . PRO A 1 84 ? -3.874 -3.656 7.888 1.00 92.62 84 PRO A N 1
ATOM 635 C CA . PRO A 1 84 ? -3.868 -3.773 9.349 1.00 92.62 84 PRO A CA 1
ATOM 636 C C . PRO A 1 84 ? -4.123 -2.415 10.029 1.00 92.62 84 PRO A C 1
ATOM 638 O O . PRO A 1 84 ? -4.108 -1.376 9.364 1.00 92.62 84 PRO A O 1
ATOM 641 N N . GLU A 1 85 ? -4.356 -2.397 11.342 1.00 85.75 85 GLU A N 1
ATOM 642 C CA . GLU A 1 85 ? -4.458 -1.150 12.128 1.00 85.75 85 GLU A CA 1
ATOM 643 C C . GLU A 1 85 ? -3.095 -0.470 12.397 1.00 85.75 85 GLU A C 1
ATOM 645 O O . GLU A 1 85 ? -2.042 -1.148 12.511 1.00 85.75 85 GLU A O 1
#

Radius of gyration: 23.51 Å; Cα contacts (8 Å, |Δi|>4): 88; chains: 1; bounding box: 82×24×32 Å

Foldseek 3Di:
DDDPDDDPDDDPPPPDPDDDDPDDPDPDPDQDWDKDFDAPPDALLNVCCVPVVGSVCSVVQCVQCVVPDVDRGPDDGRDMTTDGD

pLDDT: mean 78.26, std 20.39, range [39.59, 96.56]

Sequence (85 aa):
MSILDNIKNIGDELLHSVDKNVENKGDVSAAGVRTYTVKSGDTLSAIAKQFYNDASKYMKIFEANKNILSNPDNIAPGQVLTIPE

InterPro domains:
  IPR018392 LysM domain [PF01476] (36-84)
  IPR018392 LysM domain [PS51782] (34-83)
  IPR018392 LysM domain [SM00257] (35-84)
  IPR018392 LysM domain [cd00118] (34-83)
  IPR036779 LysM domain superfamily [G3DSA:3.10.350.10] (25-85)
  IPR036779 LysM domain superfamily [SSF54106] (34-84)
  IPR052196 Bacterial Potassium Binding [PTHR34700] (25-84)

Mean predicted aligned error: 13.96 Å